Protein AF-A0A949IHH6-F1 (afdb_monomer_lite)

Sequence (136 aa):
MTDLPARRRLVAASAYKDLFGDLRNRPEPEPKPTVMDGKTLAELLVKNFGKLDLNGDGVSLREIRRAETMPFNFSAEEQLMLKVLERYFETICNLVDDEPGPDTVISHMDVQVLAQFLEHSSLTIEQLQEWRRMAG

pLDDT: mean 74.39, std 17.69, range [42.69, 93.06]

Radius of gyration: 22.65 Å; chains: 1; bounding box: 36×84×39 Å

Structure (mmCIF, N/CA/C/O backbone):
data_AF-A0A949IHH6-F1
#
_entry.id   AF-A0A949IHH6-F1
#
loop_
_atom_site.group_PDB
_atom_site.id
_atom_site.type_symbol
_atom_site.label_atom_id
_atom_site.label_alt_id
_atom_site.label_comp_id
_atom_site.label_asym_id
_atom_site.label_entity_id
_atom_site.label_seq_id
_atom_site.pdbx_PDB_ins_code
_atom_site.Cartn_x
_atom_site.Cartn_y
_atom_site.Cartn_z
_atom_site.occupancy
_atom_site.B_iso_or_equiv
_atom_site.auth_seq_id
_atom_site.auth_comp_id
_atom_site.auth_asym_id
_atom_site.auth_atom_id
_atom_site.pdbx_PDB_model_num
ATOM 1 N N . MET A 1 1 ? 9.850 68.712 14.795 1.00 48.38 1 MET A N 1
ATOM 2 C CA . MET A 1 1 ? 10.860 67.883 15.482 1.00 48.38 1 MET A CA 1
ATOM 3 C C . MET A 1 1 ? 10.233 67.346 16.751 1.00 48.38 1 MET A C 1
ATOM 5 O O . MET A 1 1 ? 10.142 68.072 17.728 1.00 48.38 1 MET A O 1
ATOM 9 N N . THR A 1 2 ? 9.745 66.113 16.699 1.00 45.75 2 THR A N 1
ATOM 10 C CA . THR A 1 2 ? 9.313 65.342 17.868 1.00 45.75 2 THR A CA 1
ATOM 11 C C . THR A 1 2 ? 9.599 63.880 17.548 1.00 45.75 2 THR A C 1
ATOM 13 O O . THR A 1 2 ? 8.866 63.228 16.807 1.00 45.75 2 THR A O 1
ATOM 16 N N . ASP A 1 3 ? 10.748 63.427 18.043 1.00 45.72 3 ASP A N 1
ATOM 17 C CA . ASP A 1 3 ? 11.196 62.040 18.049 1.00 45.72 3 ASP A CA 1
ATOM 18 C C . ASP A 1 3 ? 10.194 61.167 18.809 1.00 45.72 3 ASP A C 1
ATOM 20 O O . ASP A 1 3 ? 9.886 61.415 19.977 1.00 45.72 3 ASP A O 1
ATOM 24 N N . LEU A 1 4 ? 9.694 60.124 18.148 1.00 53.50 4 LEU A N 1
ATOM 25 C CA . LEU A 1 4 ? 8.959 59.045 18.800 1.00 53.50 4 LEU A CA 1
ATOM 26 C C . LEU A 1 4 ? 9.955 57.938 19.190 1.00 53.50 4 LEU A C 1
ATOM 28 O O . LEU A 1 4 ? 10.695 57.453 18.332 1.00 53.50 4 LEU A O 1
ATOM 32 N N . PRO A 1 5 ? 9.983 57.505 20.463 1.00 46.97 5 PRO A N 1
ATOM 33 C CA . PRO A 1 5 ? 11.030 56.634 20.980 1.00 46.97 5 PRO A CA 1
ATOM 34 C C . PRO A 1 5 ? 10.954 55.215 20.400 1.00 46.97 5 PRO A C 1
ATOM 36 O O . PRO A 1 5 ? 9.912 54.553 20.417 1.00 46.97 5 PRO A O 1
ATOM 39 N N . ALA A 1 6 ? 12.114 54.726 19.960 1.00 52.88 6 ALA A N 1
ATOM 40 C CA . ALA A 1 6 ? 12.390 53.439 19.317 1.00 52.88 6 ALA A CA 1
ATOM 41 C C . ALA A 1 6 ? 12.174 52.184 20.202 1.00 52.88 6 ALA A C 1
ATOM 43 O O . ALA A 1 6 ? 12.896 51.198 20.080 1.00 52.88 6 ALA A O 1
ATOM 44 N N . ARG A 1 7 ? 11.181 52.178 21.101 1.00 50.81 7 ARG A N 1
ATOM 45 C CA . ARG A 1 7 ? 10.919 51.068 22.042 1.00 50.81 7 ARG A CA 1
ATOM 46 C C . ARG A 1 7 ? 9.686 50.215 21.738 1.00 50.81 7 ARG A C 1
ATOM 48 O O . ARG A 1 7 ? 9.407 49.284 22.482 1.00 50.81 7 ARG A O 1
ATOM 55 N N . ARG A 1 8 ? 8.970 50.460 20.634 1.00 48.09 8 ARG A N 1
ATOM 56 C CA . ARG A 1 8 ? 7.795 49.647 20.241 1.00 48.09 8 ARG A CA 1
ATOM 57 C C . ARG A 1 8 ? 8.022 48.642 19.107 1.00 48.09 8 ARG A C 1
ATOM 59 O O . ARG A 1 8 ? 7.108 47.891 18.794 1.00 48.09 8 ARG A O 1
ATOM 66 N N . ARG A 1 9 ? 9.223 48.560 18.521 1.00 46.44 9 ARG A N 1
ATOM 67 C CA . ARG A 1 9 ? 9.520 47.600 17.434 1.00 46.44 9 ARG A CA 1
ATOM 68 C C . ARG A 1 9 ? 10.211 46.303 17.867 1.00 46.44 9 ARG A C 1
ATOM 70 O O . ARG A 1 9 ? 10.326 45.401 17.050 1.00 46.44 9 ARG A O 1
ATOM 77 N N . LEU A 1 10 ? 10.615 46.167 19.131 1.00 46.56 10 LEU A N 1
ATOM 78 C CA . LEU A 1 10 ? 11.354 44.984 19.602 1.00 46.56 10 LEU A CA 1
ATOM 79 C C . LEU A 1 10 ? 10.504 43.922 20.317 1.00 46.56 10 LEU A C 1
ATOM 81 O O . LEU A 1 10 ? 11.008 42.839 20.583 1.00 46.56 10 LEU A O 1
ATOM 85 N N . VAL A 1 11 ? 9.218 44.174 20.583 1.00 45.12 11 VAL A N 1
ATOM 86 C CA . VAL A 1 11 ? 8.373 43.204 21.315 1.00 45.12 11 VAL A CA 1
ATOM 87 C C . VAL A 1 11 ? 7.651 42.230 20.372 1.00 45.12 11 VAL A C 1
ATOM 89 O O . VAL A 1 11 ? 7.405 41.086 20.737 1.00 45.12 11 VAL A O 1
ATOM 92 N N . ALA A 1 12 ? 7.386 42.621 19.120 1.00 45.59 12 ALA A N 1
ATOM 93 C CA . ALA A 1 12 ? 6.699 41.753 18.156 1.00 45.59 12 ALA A CA 1
ATOM 94 C C . ALA A 1 12 ? 7.610 40.680 17.524 1.00 45.59 12 ALA A C 1
ATOM 96 O O . ALA A 1 12 ? 7.127 39.621 17.132 1.00 45.59 12 ALA A O 1
ATOM 97 N N . ALA A 1 13 ? 8.924 40.920 17.448 1.00 46.12 13 ALA A N 1
ATOM 98 C CA . ALA A 1 13 ? 9.871 39.969 16.858 1.00 46.12 13 ALA A CA 1
ATOM 99 C C . ALA A 1 13 ? 10.275 38.835 17.821 1.00 46.12 13 ALA A C 1
ATOM 101 O O . ALA A 1 13 ? 10.633 37.751 17.369 1.00 46.12 13 ALA A O 1
ATOM 102 N N . SER A 1 14 ? 10.188 39.061 19.139 1.00 48.50 14 SER A N 1
ATOM 103 C CA . SER A 1 14 ? 10.481 38.035 20.152 1.00 48.50 14 SER A CA 1
ATOM 104 C C . SER A 1 14 ? 9.333 37.035 20.294 1.00 48.50 14 SER A C 1
ATOM 106 O O . SER A 1 14 ? 9.573 35.837 20.360 1.00 48.50 14 SER A O 1
ATOM 108 N N . ALA A 1 15 ? 8.081 37.505 20.242 1.00 49.75 15 ALA A N 1
ATOM 109 C CA . ALA A 1 15 ? 6.910 36.639 20.398 1.00 49.75 15 ALA A CA 1
ATOM 110 C C . ALA A 1 15 ? 6.727 35.644 19.235 1.00 49.75 15 ALA A C 1
ATOM 112 O O . ALA A 1 15 ? 6.258 34.533 19.453 1.00 49.75 15 ALA A O 1
ATOM 113 N N . TYR A 1 16 ? 7.135 36.000 18.010 1.00 43.72 16 TYR A N 1
ATOM 114 C CA . TYR A 1 16 ? 7.113 35.064 16.876 1.00 43.72 16 TYR A CA 1
ATOM 115 C C . TYR A 1 16 ? 8.258 34.044 16.920 1.00 43.72 16 TYR A C 1
ATOM 117 O O . TYR A 1 16 ? 8.116 32.943 16.395 1.00 43.72 16 TYR A O 1
ATOM 125 N N . LYS A 1 17 ? 9.386 34.372 17.559 1.00 46.34 17 LYS A N 1
ATOM 126 C CA . LYS A 1 17 ? 10.503 33.432 17.687 1.00 46.34 17 LYS A CA 1
ATOM 127 C C . LYS A 1 17 ? 10.214 32.355 18.736 1.00 46.34 17 LYS A C 1
ATOM 129 O O . LYS A 1 17 ? 10.587 31.212 18.511 1.00 46.34 17 LYS A O 1
ATOM 134 N N . ASP A 1 18 ? 9.464 32.688 19.785 1.00 50.59 18 ASP A N 1
ATOM 135 C CA . ASP A 1 18 ? 9.039 31.719 20.805 1.00 50.59 18 ASP A CA 1
ATOM 136 C C . ASP A 1 18 ? 7.817 30.885 20.372 1.00 50.59 18 ASP A C 1
ATOM 138 O O . ASP A 1 18 ? 7.653 29.760 20.833 1.00 50.59 18 ASP A O 1
ATOM 142 N N . LEU A 1 19 ? 6.983 31.378 19.441 1.00 49.06 19 LEU A N 1
ATOM 143 C CA . LEU A 1 19 ? 5.855 30.597 18.904 1.00 49.06 1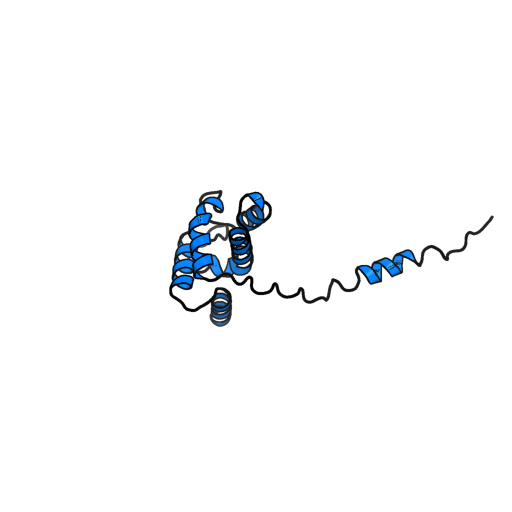9 LEU A CA 1
ATOM 144 C C . LEU A 1 19 ? 6.267 29.584 17.818 1.00 49.06 19 LEU A C 1
ATOM 146 O O . LEU A 1 19 ? 5.613 28.556 17.664 1.00 49.06 19 LEU A O 1
ATOM 150 N N . PHE A 1 20 ? 7.326 29.876 17.052 1.00 51.78 20 PHE A N 1
ATOM 151 C CA . PHE A 1 20 ? 7.752 29.071 15.894 1.00 51.78 20 PHE A CA 1
ATOM 152 C C . PHE A 1 20 ? 9.169 28.478 16.028 1.00 51.78 20 PHE A C 1
ATOM 154 O O . PHE A 1 20 ? 9.621 27.759 15.136 1.00 51.78 20 PHE A O 1
ATOM 161 N N . GLY A 1 21 ? 9.880 28.768 17.123 1.00 43.69 21 GLY A N 1
ATOM 162 C CA . GLY A 1 21 ? 11.289 28.410 17.330 1.00 43.69 21 GLY A CA 1
ATOM 163 C C . GLY A 1 21 ? 11.569 26.952 17.687 1.00 43.69 21 GLY A C 1
ATOM 164 O O . GLY A 1 21 ? 12.706 26.525 17.524 1.00 43.69 21 GLY A O 1
ATOM 165 N N . ASP A 1 22 ? 10.554 26.179 18.082 1.00 43.69 22 ASP A N 1
ATOM 166 C CA . ASP A 1 22 ? 10.722 24.793 18.558 1.00 43.69 22 ASP A CA 1
ATOM 167 C C . ASP A 1 22 ? 10.013 23.732 17.698 1.00 43.69 22 ASP A C 1
ATOM 169 O O . ASP A 1 22 ? 9.964 22.554 18.049 1.00 43.69 22 ASP A O 1
ATOM 173 N N . LEU A 1 23 ? 9.490 24.105 16.524 1.00 45.84 23 LEU A N 1
ATOM 174 C CA . LEU A 1 23 ? 8.845 23.145 15.614 1.00 45.84 23 LEU A CA 1
ATOM 175 C C . LEU A 1 23 ? 9.815 22.445 14.653 1.00 45.84 23 LEU A C 1
ATOM 177 O O . LEU A 1 23 ? 9.408 21.522 13.960 1.00 45.84 23 LEU A O 1
ATOM 181 N N . ARG A 1 24 ? 11.091 22.849 14.605 1.00 48.25 24 ARG A N 1
ATOM 182 C CA . ARG A 1 24 ? 12.091 22.223 13.716 1.00 48.25 24 ARG A CA 1
ATOM 183 C C . ARG A 1 24 ? 12.863 21.061 14.347 1.00 48.25 24 ARG A C 1
ATOM 185 O O . ARG A 1 24 ? 13.581 20.386 13.626 1.00 48.25 24 ARG A O 1
ATOM 192 N N . ASN A 1 25 ? 12.712 20.834 15.654 1.00 45.44 25 ASN A N 1
ATOM 193 C CA . ASN A 1 25 ? 13.387 19.761 16.399 1.00 45.44 25 ASN A CA 1
ATOM 194 C C . ASN A 1 25 ? 12.446 18.994 17.338 1.00 45.44 25 ASN A C 1
ATOM 196 O O . ASN A 1 25 ? 12.903 18.299 18.245 1.00 45.44 25 ASN A O 1
ATOM 200 N N . ARG A 1 26 ? 11.128 19.067 17.119 1.00 42.69 26 ARG A N 1
ATOM 201 C CA . ARG A 1 26 ? 10.297 17.962 17.588 1.00 42.69 26 ARG A CA 1
ATOM 202 C C . ARG A 1 26 ? 10.634 16.780 16.684 1.00 42.69 26 ARG A C 1
ATOM 204 O O . ARG A 1 26 ? 10.432 16.927 15.480 1.00 42.69 26 ARG A O 1
ATOM 211 N N . PRO A 1 27 ? 11.111 15.630 17.201 1.00 44.62 27 PRO A N 1
ATOM 212 C CA . PRO A 1 27 ? 10.802 14.398 16.501 1.00 44.62 27 PRO A CA 1
ATOM 213 C C . PRO A 1 27 ? 9.287 14.450 16.323 1.00 44.62 27 PRO A C 1
ATOM 215 O O . PRO A 1 27 ? 8.557 14.569 17.316 1.00 44.62 27 PRO A O 1
ATOM 218 N N . GLU A 1 28 ? 8.813 14.522 15.076 1.00 52.66 28 GLU A N 1
ATOM 219 C CA . GLU A 1 28 ? 7.405 14.246 14.826 1.00 52.66 28 GLU A CA 1
ATOM 220 C C . GLU A 1 28 ? 7.115 12.971 15.613 1.00 52.66 28 GLU A C 1
ATOM 222 O O . GLU A 1 28 ? 7.938 12.050 15.545 1.00 52.66 28 GLU A O 1
ATOM 227 N N . PRO A 1 29 ? 6.076 12.936 16.470 1.00 43.62 29 PRO A N 1
ATOM 228 C CA . PRO A 1 29 ? 5.730 11.688 17.119 1.00 43.62 29 PRO A CA 1
ATOM 229 C C . PRO A 1 29 ? 5.579 10.702 15.975 1.00 43.62 29 PRO A C 1
ATOM 231 O O . PRO A 1 29 ? 4.675 10.899 15.159 1.00 43.62 29 PRO A O 1
ATOM 234 N N . GLU A 1 30 ? 6.521 9.750 15.869 1.00 48.53 30 GLU A N 1
ATOM 235 C CA . GLU A 1 30 ? 6.514 8.776 14.789 1.00 48.53 30 GLU A CA 1
ATOM 236 C C . GLU A 1 30 ? 5.079 8.289 14.723 1.00 48.53 30 GLU A C 1
ATOM 238 O O . GLU A 1 30 ? 4.555 7.901 15.781 1.00 48.53 30 GLU A O 1
ATOM 243 N N . PRO A 1 31 ? 4.393 8.467 13.578 1.00 46.91 31 PRO A N 1
ATOM 244 C CA . PRO A 1 31 ? 2.971 8.216 13.508 1.00 46.91 31 PRO A CA 1
ATOM 245 C C . PRO A 1 31 ? 2.769 6.825 14.080 1.00 46.91 31 PRO A C 1
ATOM 247 O O . PRO A 1 31 ? 3.316 5.855 13.540 1.00 46.91 31 PRO A O 1
ATOM 250 N N . LYS A 1 32 ? 2.098 6.778 15.249 1.00 45.38 32 LYS A N 1
ATOM 251 C CA . LYS A 1 32 ? 1.848 5.536 15.985 1.00 45.38 32 LYS A CA 1
ATOM 252 C C . LYS A 1 32 ? 1.404 4.526 14.941 1.00 45.38 32 LYS A C 1
ATOM 254 O O . LYS A 1 32 ? 0.568 4.930 14.125 1.00 45.38 32 LYS A O 1
ATOM 259 N N . PRO A 1 33 ? 1.962 3.300 14.937 1.00 48.31 33 PRO A N 1
ATOM 260 C CA . PRO A 1 33 ? 1.651 2.320 13.913 1.00 48.31 33 PRO A CA 1
ATOM 261 C C . PRO A 1 33 ? 0.142 2.313 13.774 1.00 48.31 33 PRO A C 1
ATOM 263 O O . PRO A 1 33 ? -0.583 2.140 14.757 1.00 48.31 33 PRO A O 1
ATOM 266 N N . THR A 1 34 ? -0.330 2.703 12.599 1.00 55.53 34 THR A N 1
ATOM 267 C CA . THR A 1 34 ? -1.743 2.680 12.291 1.00 55.53 34 THR A CA 1
ATOM 268 C C . THR A 1 34 ? -2.072 1.209 12.219 1.00 55.53 34 THR A C 1
ATOM 270 O O . THR A 1 34 ? -1.830 0.583 11.197 1.00 55.53 34 THR A O 1
ATOM 273 N N . VAL A 1 35 ? -2.459 0.658 13.377 1.00 63.00 35 VAL A N 1
ATOM 274 C CA . VAL A 1 35 ? -2.607 -0.777 13.615 1.00 63.00 35 VAL A CA 1
ATOM 275 C C . VAL A 1 35 ? -3.801 -1.252 12.798 1.00 63.00 35 VAL A C 1
ATOM 277 O O . VAL A 1 35 ? -4.925 -1.324 13.285 1.00 63.00 35 VAL A O 1
ATOM 280 N N . MET A 1 36 ? -3.555 -1.488 11.519 1.00 75.62 36 MET A N 1
ATOM 281 C CA . MET A 1 36 ? -4.421 -2.237 10.638 1.00 75.62 36 MET A CA 1
ATOM 282 C C . MET A 1 36 ? -3.861 -3.649 10.595 1.00 75.62 36 MET A C 1
ATOM 284 O O . MET A 1 36 ? -2.670 -3.848 10.363 1.00 75.62 36 MET A O 1
ATOM 288 N N . ASP A 1 37 ? -4.723 -4.619 10.859 1.00 80.56 37 ASP A N 1
ATOM 289 C CA . ASP A 1 37 ? -4.383 -6.019 10.661 1.00 80.56 37 ASP A CA 1
ATOM 290 C C . ASP A 1 37 ? -4.022 -6.278 9.188 1.00 80.56 37 ASP A C 1
ATOM 292 O O . ASP A 1 37 ? -4.626 -5.701 8.281 1.00 80.56 37 ASP A O 1
ATOM 296 N N . GLY A 1 38 ? -3.034 -7.143 8.953 1.00 80.69 38 GLY A N 1
ATOM 297 C CA . GLY A 1 38 ? -2.533 -7.434 7.611 1.00 80.69 38 GLY A CA 1
ATOM 298 C C . GLY A 1 38 ? -3.621 -7.988 6.694 1.00 80.69 38 GLY A C 1
ATOM 299 O O . GLY A 1 38 ? -3.721 -7.576 5.539 1.00 80.69 38 GLY A O 1
ATOM 300 N N . LYS A 1 39 ? -4.497 -8.851 7.219 1.00 84.44 39 LYS A N 1
ATOM 301 C CA . LYS A 1 39 ? -5.614 -9.393 6.443 1.00 84.44 39 LYS A CA 1
ATOM 302 C C . LYS A 1 39 ? -6.612 -8.297 6.066 1.00 84.44 39 LYS A C 1
ATOM 304 O O . LYS A 1 39 ? -6.995 -8.198 4.905 1.00 84.44 39 LYS A O 1
ATOM 309 N N . THR A 1 40 ? -6.971 -7.422 7.005 1.00 86.25 40 THR A N 1
ATOM 310 C CA . THR A 1 40 ? -7.824 -6.259 6.708 1.00 86.25 40 THR A CA 1
ATOM 311 C C . THR A 1 40 ? -7.196 -5.346 5.652 1.00 86.25 40 THR A C 1
ATOM 313 O O . THR A 1 40 ? -7.890 -4.880 4.749 1.00 86.25 40 THR A O 1
ATOM 316 N N . LEU A 1 41 ? -5.882 -5.108 5.727 1.00 86.25 41 LEU A N 1
ATOM 317 C CA . LEU A 1 41 ? -5.153 -4.324 4.729 1.00 86.25 41 LEU A CA 1
ATOM 318 C C . LEU A 1 41 ? -5.252 -4.958 3.338 1.00 86.25 41 LEU A C 1
ATOM 320 O O . LEU A 1 41 ? -5.581 -4.257 2.382 1.00 86.25 41 LEU A O 1
ATOM 324 N N . ALA A 1 42 ? -5.025 -6.269 3.237 1.00 87.12 42 ALA A N 1
ATOM 325 C CA . ALA A 1 42 ? -5.135 -7.026 1.994 1.00 87.12 42 ALA A CA 1
ATOM 326 C C . ALA A 1 42 ? -6.550 -6.958 1.394 1.00 87.12 42 ALA A C 1
ATOM 328 O O . ALA A 1 42 ? -6.713 -6.625 0.218 1.00 87.12 42 ALA A O 1
ATOM 329 N N . GLU A 1 43 ? -7.582 -7.194 2.207 1.00 90.00 43 GLU A N 1
ATOM 330 C CA . GLU A 1 43 ? -8.981 -7.139 1.771 1.00 90.00 43 GLU A CA 1
ATOM 331 C C . GLU A 1 43 ? -9.368 -5.741 1.259 1.00 90.00 43 GLU A C 1
ATOM 333 O O . GLU A 1 43 ? -10.003 -5.608 0.205 1.00 90.00 43 GLU A O 1
ATOM 338 N N . LEU A 1 44 ? -8.962 -4.681 1.969 1.00 91.44 44 LEU A N 1
ATOM 339 C CA . LEU A 1 44 ? -9.230 -3.298 1.566 1.00 91.44 44 LEU A CA 1
ATOM 340 C C . LEU A 1 44 ? -8.508 -2.925 0.271 1.00 91.44 44 LEU A C 1
ATOM 342 O O . LEU A 1 44 ? -9.109 -2.253 -0.573 1.00 91.44 44 LEU A O 1
ATOM 346 N N . LEU A 1 45 ? -7.267 -3.383 0.105 1.00 89.00 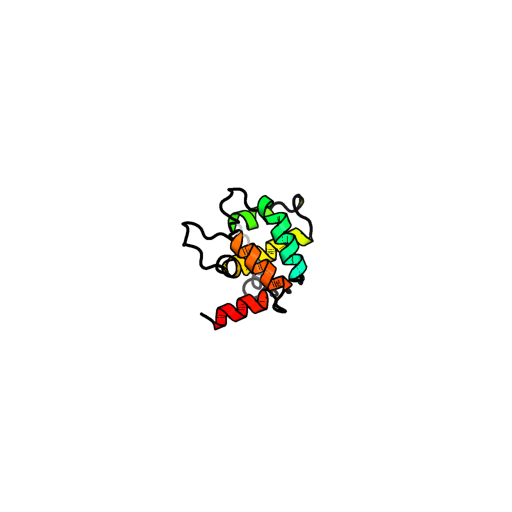45 LEU A N 1
ATOM 347 C CA . LEU A 1 45 ? -6.462 -3.184 -1.097 1.00 89.00 45 LEU A CA 1
ATOM 348 C C . LEU A 1 45 ? -7.123 -3.815 -2.318 1.00 89.00 45 LEU A C 1
ATOM 350 O O . LEU A 1 45 ? -7.392 -3.117 -3.293 1.00 89.00 45 LEU A O 1
ATOM 354 N N . VAL A 1 46 ? -7.453 -5.107 -2.246 1.00 90.50 46 VAL A N 1
ATOM 355 C CA . VAL A 1 46 ? -8.099 -5.836 -3.349 1.00 90.50 46 VAL A CA 1
ATOM 356 C C . VAL A 1 46 ? -9.435 -5.187 -3.715 1.00 90.50 46 VAL A C 1
ATOM 358 O O . VAL A 1 46 ? -9.737 -4.990 -4.891 1.00 90.50 46 VAL A O 1
ATOM 361 N N . LYS A 1 47 ? -10.224 -4.787 -2.712 1.00 92.38 47 LYS A N 1
ATOM 362 C CA . LYS A 1 47 ? -11.526 -4.140 -2.915 1.00 92.38 47 LYS A CA 1
ATOM 363 C C . LYS A 1 47 ? -11.420 -2.756 -3.561 1.00 92.38 47 LYS A C 1
ATOM 365 O O . LYS A 1 47 ? -12.313 -2.376 -4.321 1.00 92.38 47 LYS A O 1
ATOM 370 N N . ASN A 1 48 ? -10.398 -1.972 -3.219 1.00 91.69 48 ASN A N 1
ATOM 371 C CA . ASN A 1 48 ? -10.299 -0.571 -3.629 1.00 91.69 48 ASN A CA 1
ATOM 372 C C . ASN A 1 48 ? -9.299 -0.315 -4.756 1.00 91.69 48 ASN A C 1
ATOM 374 O O . ASN A 1 48 ? -9.301 0.796 -5.276 1.00 91.69 48 ASN A O 1
ATOM 378 N N . PHE A 1 49 ? -8.516 -1.306 -5.191 1.00 90.75 49 PHE A N 1
ATOM 379 C CA . PHE A 1 49 ? -7.502 -1.119 -6.230 1.00 90.75 49 PHE A CA 1
ATOM 380 C C . PHE A 1 49 ? -8.060 -0.446 -7.486 1.00 90.75 49 PHE A C 1
ATOM 382 O O . PHE A 1 49 ? -7.569 0.600 -7.887 1.00 90.75 49 PHE A O 1
ATOM 389 N N . GLY A 1 50 ? -9.161 -0.963 -8.040 1.00 89.62 50 GLY A N 1
ATOM 390 C CA . GLY A 1 50 ? -9.785 -0.382 -9.236 1.00 89.62 50 GLY A CA 1
ATOM 391 C C . GLY A 1 50 ? -10.406 1.007 -9.031 1.00 89.62 50 GLY A C 1
ATOM 392 O O . GLY A 1 50 ? -10.762 1.662 -10.000 1.00 89.62 50 GLY A O 1
ATOM 393 N N . LYS A 1 51 ? -10.566 1.473 -7.784 1.00 90.12 51 LYS A N 1
ATOM 394 C CA . LYS A 1 51 ? -10.945 2.868 -7.498 1.00 90.12 51 LYS A CA 1
ATOM 395 C C . LYS A 1 51 ? -9.732 3.798 -7.424 1.00 90.12 51 LYS A C 1
ATOM 397 O O . LYS A 1 51 ? -9.906 5.007 -7.551 1.00 90.12 51 LYS A O 1
ATOM 402 N N . LEU A 1 52 ? -8.555 3.250 -7.125 1.00 90.81 52 LEU A N 1
ATOM 403 C CA . LEU A 1 52 ? -7.300 3.989 -6.991 1.00 90.81 52 LEU A CA 1
ATOM 404 C C . LEU A 1 52 ? -6.559 4.091 -8.322 1.00 90.81 52 LEU A C 1
ATOM 406 O O . LEU A 1 52 ? -5.995 5.141 -8.602 1.00 90.81 52 LEU A O 1
ATOM 410 N N . ASP A 1 53 ? -6.598 3.027 -9.119 1.00 91.44 53 ASP A N 1
ATOM 411 C CA . ASP A 1 53 ? -6.031 2.952 -10.462 1.00 91.44 53 ASP A CA 1
ATOM 412 C C . ASP A 1 53 ? -6.947 3.688 -11.451 1.00 91.44 53 ASP A C 1
ATOM 414 O O . ASP A 1 53 ? -7.908 3.128 -11.985 1.00 91.44 53 ASP A O 1
ATOM 418 N N . LEU A 1 54 ? -6.713 4.991 -11.625 1.00 87.50 54 LEU A N 1
ATOM 419 C CA . LEU A 1 54 ? -7.558 5.839 -12.466 1.00 87.50 54 LEU A CA 1
ATOM 420 C C . LEU A 1 54 ? -7.194 5.721 -13.947 1.00 87.50 54 LEU A C 1
ATOM 422 O O . LEU A 1 54 ? -8.037 6.018 -14.799 1.00 87.50 54 LEU A O 1
ATOM 426 N N . ASN A 1 55 ? -5.954 5.331 -14.249 1.00 86.31 55 ASN A N 1
ATOM 427 C CA . ASN A 1 55 ? -5.427 5.284 -15.612 1.00 86.31 55 ASN A CA 1
ATOM 428 C C . ASN A 1 55 ? -5.378 3.860 -16.192 1.00 86.31 55 ASN A C 1
ATOM 430 O O . ASN A 1 55 ? -5.239 3.714 -17.407 1.00 86.31 55 ASN A O 1
ATOM 434 N N . GLY A 1 56 ? -5.559 2.826 -15.367 1.00 86.12 56 GLY A N 1
ATOM 435 C CA . GLY A 1 56 ? -5.500 1.420 -15.765 1.00 86.12 56 GLY A CA 1
ATOM 436 C C . GLY A 1 56 ? -4.074 0.889 -15.933 1.00 86.12 56 GLY A C 1
ATOM 437 O O . GLY A 1 56 ? -3.888 -0.119 -16.616 1.00 86.12 56 GLY A O 1
ATOM 438 N N . ASP A 1 57 ? -3.077 1.584 -15.384 1.00 87.94 57 ASP A N 1
ATOM 439 C CA . ASP A 1 57 ? -1.652 1.246 -15.456 1.00 87.94 57 ASP A CA 1
ATOM 440 C C . ASP A 1 57 ? -1.057 0.856 -14.093 1.00 87.94 57 ASP A C 1
ATOM 442 O O . ASP A 1 57 ? 0.132 0.554 -13.999 1.00 87.94 57 ASP A O 1
ATOM 446 N N . GLY A 1 58 ? -1.891 0.782 -13.055 1.00 89.69 58 GLY A N 1
ATOM 447 C CA . GLY A 1 58 ? -1.485 0.517 -11.682 1.00 89.69 58 GLY A CA 1
ATOM 448 C C . GLY A 1 58 ? -1.679 1.739 -10.794 1.00 89.69 58 GLY A C 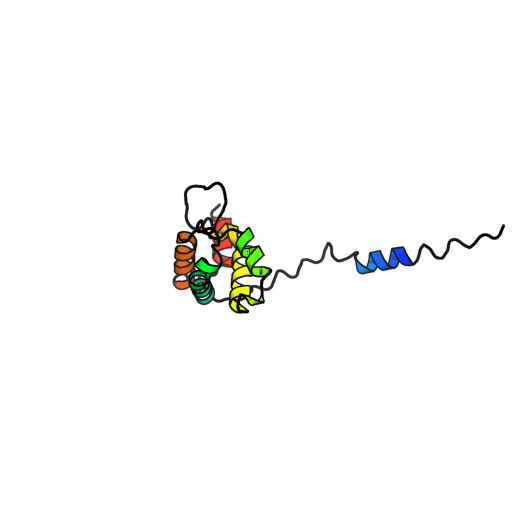1
ATOM 449 O O . GLY A 1 58 ? -2.100 2.804 -11.227 1.00 89.69 58 GLY A O 1
ATOM 450 N N . VAL A 1 59 ? -1.400 1.587 -9.501 1.00 92.31 59 VAL A N 1
ATOM 451 C CA . VAL A 1 59 ? -1.624 2.676 -8.543 1.00 92.31 59 VAL A CA 1
ATOM 452 C C . VAL A 1 59 ? -0.331 3.445 -8.324 1.00 92.31 59 VAL A C 1
ATOM 454 O O . VAL A 1 59 ? 0.613 2.944 -7.711 1.00 92.31 59 VAL A O 1
ATOM 457 N N . SER A 1 60 ? -0.295 4.692 -8.779 1.00 93.00 60 SER A N 1
ATOM 458 C CA . SER A 1 60 ? 0.814 5.611 -8.536 1.00 93.00 60 SER A CA 1
ATOM 459 C C . SER A 1 60 ? 0.724 6.289 -7.163 1.00 93.00 60 SER A C 1
ATOM 461 O O . SER A 1 60 ? -0.351 6.492 -6.588 1.00 93.00 60 SER A O 1
ATOM 463 N N . LEU A 1 61 ? 1.864 6.776 -6.660 1.00 92.25 61 LEU A N 1
ATOM 464 C CA . LEU A 1 61 ? 1.905 7.584 -5.433 1.00 92.25 61 LEU A CA 1
ATOM 465 C C . LEU A 1 61 ? 1.038 8.854 -5.536 1.00 92.25 61 LEU A C 1
ATOM 467 O O . LEU A 1 61 ? 0.490 9.340 -4.545 1.00 92.25 61 LEU A O 1
ATOM 471 N N . ARG A 1 62 ? 0.894 9.408 -6.748 1.00 91.88 62 ARG A N 1
ATOM 472 C CA . ARG A 1 62 ? 0.057 10.590 -6.997 1.00 91.88 62 ARG A CA 1
ATOM 473 C C . ARG A 1 62 ? -1.424 10.277 -6.823 1.00 91.88 62 ARG A C 1
ATOM 475 O O . ARG A 1 62 ? -2.146 11.108 -6.274 1.00 91.88 62 ARG A O 1
ATOM 482 N N . GLU A 1 63 ? -1.873 9.110 -7.270 1.00 93.06 63 GLU A N 1
ATOM 483 C CA . GLU A 1 63 ? -3.261 8.673 -7.108 1.00 93.06 63 GLU A CA 1
ATOM 484 C C . GLU A 1 63 ? -3.603 8.402 -5.648 1.00 93.06 63 GLU A C 1
ATOM 486 O O . GLU A 1 63 ? -4.655 8.848 -5.193 1.00 93.06 63 GLU A O 1
ATOM 491 N N . ILE A 1 64 ? -2.684 7.796 -4.889 1.00 93.06 64 ILE A N 1
ATOM 492 C CA . ILE A 1 64 ? -2.846 7.599 -3.440 1.00 93.06 64 ILE A CA 1
ATOM 493 C C . ILE A 1 64 ? -3.029 8.950 -2.742 1.00 93.06 64 ILE A C 1
ATOM 495 O O . ILE A 1 64 ? -4.037 9.174 -2.075 1.00 93.06 64 ILE A O 1
ATOM 499 N N . ARG A 1 65 ? -2.120 9.905 -2.975 1.00 92.56 65 ARG A N 1
ATOM 500 C CA . ARG A 1 65 ? -2.225 11.256 -2.394 1.00 92.56 65 ARG A CA 1
ATOM 501 C C . ARG A 1 65 ? -3.504 11.968 -2.804 1.00 92.56 65 ARG A C 1
ATOM 503 O O . ARG A 1 65 ? -4.134 12.647 -1.999 1.00 92.56 65 ARG A O 1
ATOM 510 N N . ARG A 1 66 ? -3.917 11.820 -4.063 1.00 91.94 66 ARG A N 1
ATOM 511 C CA . ARG A 1 66 ? -5.181 12.385 -4.540 1.00 91.94 66 ARG A CA 1
ATOM 512 C C . ARG A 1 66 ? -6.368 11.770 -3.796 1.00 91.94 66 ARG A C 1
ATOM 514 O O . ARG A 1 66 ? -7.255 12.518 -3.389 1.00 91.94 66 ARG A O 1
ATOM 521 N N . ALA A 1 67 ? -6.378 10.457 -3.589 1.00 91.25 67 ALA A N 1
ATOM 522 C CA . ALA A 1 67 ? -7.421 9.760 -2.847 1.00 91.25 67 ALA A CA 1
ATOM 523 C C . ALA A 1 67 ? -7.512 10.241 -1.386 1.00 91.25 67 ALA A C 1
ATOM 525 O O . ALA A 1 67 ? -8.614 10.467 -0.882 1.00 91.25 67 ALA A O 1
ATOM 526 N N . GLU A 1 68 ? -6.378 10.515 -0.736 1.00 89.31 68 GLU A N 1
ATOM 527 C CA . GLU A 1 68 ? -6.347 11.084 0.621 1.00 89.31 68 GLU A CA 1
ATOM 528 C C . GLU A 1 68 ? -6.968 12.487 0.705 1.00 89.31 68 GLU A C 1
ATOM 530 O O . GLU A 1 68 ? -7.629 12.821 1.689 1.00 89.31 68 GLU A O 1
ATOM 535 N N . THR A 1 69 ? -6.838 13.308 -0.346 1.00 88.50 69 THR A N 1
ATOM 536 C CA . THR A 1 69 ? -7.501 14.628 -0.397 1.00 88.50 69 THR A CA 1
ATOM 537 C C . THR A 1 69 ? -9.021 14.554 -0.584 1.00 88.50 69 THR A C 1
ATOM 539 O O . THR A 1 69 ? -9.701 15.577 -0.487 1.00 88.50 69 THR A O 1
ATOM 542 N N . MET A 1 70 ? -9.574 13.360 -0.828 1.00 88.31 70 MET A N 1
ATOM 543 C CA . MET A 1 70 ? -11.005 13.118 -1.038 1.00 88.31 70 MET A CA 1
ATOM 544 C C . MET A 1 70 ? -11.595 12.232 0.074 1.00 88.31 70 MET A C 1
ATOM 546 O O . MET A 1 70 ? -12.108 11.147 -0.208 1.00 88.31 70 MET A O 1
ATOM 550 N N . PRO A 1 71 ? -11.591 12.681 1.346 1.00 81.25 71 PRO A N 1
ATOM 551 C CA . PRO A 1 71 ? -11.965 11.849 2.490 1.00 81.25 71 PRO A CA 1
ATOM 552 C C . PRO A 1 71 ? -13.404 11.330 2.451 1.00 81.25 71 PRO A C 1
ATOM 554 O O . PRO A 1 71 ? -13.693 10.293 3.029 1.00 81.25 71 PRO A O 1
ATOM 557 N N . PHE A 1 72 ? -14.305 12.006 1.738 1.00 86.88 72 PHE A N 1
ATOM 558 C CA . PHE A 1 72 ? -15.705 11.595 1.614 1.00 86.88 72 PHE A CA 1
ATOM 559 C C . PHE A 1 72 ? -15.916 10.372 0.708 1.00 86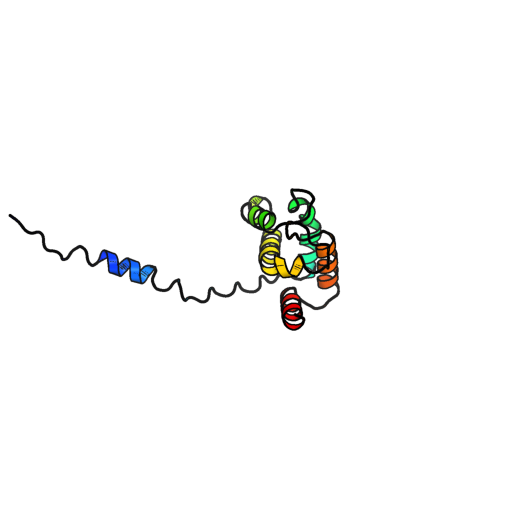.88 72 PHE A C 1
ATOM 561 O O . PHE A 1 72 ? -16.981 9.762 0.760 1.00 86.88 72 PHE A O 1
ATOM 568 N N . ASN A 1 73 ? -14.920 10.008 -0.106 1.00 87.94 73 ASN A N 1
ATOM 569 C CA . ASN A 1 73 ? -15.005 8.873 -1.030 1.00 87.94 73 ASN A CA 1
ATOM 570 C C . ASN A 1 73 ? -14.557 7.547 -0.400 1.00 87.94 73 ASN A C 1
ATOM 572 O O . ASN A 1 73 ? -14.708 6.499 -1.028 1.00 87.94 73 ASN A O 1
ATOM 576 N N . PHE A 1 74 ? -14.012 7.593 0.817 1.00 90.06 74 PHE A N 1
ATOM 577 C CA . PHE A 1 74 ? -13.386 6.455 1.478 1.00 90.06 74 PHE A CA 1
ATOM 578 C C . PHE A 1 74 ? -13.838 6.366 2.936 1.00 90.06 74 PHE A C 1
ATOM 580 O O . PHE A 1 74 ? -14.012 7.376 3.617 1.00 90.06 74 PHE A O 1
ATOM 587 N N . SER A 1 75 ? -14.014 5.147 3.435 1.00 90.62 75 SER A N 1
ATOM 588 C CA . SER A 1 75 ? -14.258 4.905 4.857 1.00 90.62 75 SER A CA 1
ATOM 589 C C . SER A 1 75 ? -13.034 5.276 5.711 1.00 90.62 75 SER A C 1
ATOM 591 O O . SER A 1 75 ? -11.929 5.461 5.203 1.00 90.62 75 SER A O 1
ATOM 593 N N . ALA A 1 76 ? -13.201 5.344 7.035 1.00 87.81 76 ALA A N 1
ATOM 594 C CA . ALA A 1 76 ? -12.079 5.576 7.950 1.00 87.81 76 ALA A CA 1
ATOM 595 C C . ALA A 1 76 ? -10.986 4.493 7.837 1.00 87.81 76 ALA A C 1
ATOM 597 O O . ALA A 1 76 ? -9.802 4.798 7.960 1.00 87.81 76 ALA A O 1
ATOM 598 N N . GLU A 1 77 ? -11.378 3.246 7.572 1.00 87.38 77 GLU A N 1
ATOM 599 C CA . GLU A 1 77 ? -10.451 2.133 7.346 1.00 87.38 77 GLU A CA 1
ATOM 600 C C . GLU A 1 77 ? -9.767 2.249 5.982 1.00 87.38 77 GLU A C 1
ATOM 602 O O . GLU A 1 77 ? -8.565 2.055 5.876 1.00 87.38 77 GLU A O 1
ATOM 607 N N . GLU A 1 78 ? -10.491 2.649 4.937 1.00 90.75 78 GLU A N 1
ATOM 608 C CA . GLU A 1 78 ? -9.906 2.880 3.612 1.00 90.75 78 GLU A CA 1
ATOM 609 C C . GLU A 1 78 ? -8.916 4.057 3.642 1.00 90.75 78 GLU A C 1
ATOM 611 O O . GLU A 1 78 ? -7.842 3.978 3.059 1.00 90.75 78 GLU A O 1
ATOM 616 N N . GLN A 1 79 ? -9.208 5.111 4.405 1.00 89.12 79 GLN A N 1
ATOM 617 C CA . GLN A 1 79 ? -8.268 6.206 4.669 1.00 89.12 79 GLN A CA 1
ATOM 618 C C . GLN A 1 79 ? -7.020 5.739 5.425 1.00 89.12 79 GLN A C 1
ATOM 620 O O . GLN A 1 79 ? -5.919 6.234 5.194 1.00 89.12 79 GLN A O 1
ATOM 625 N N . LEU A 1 80 ? -7.177 4.776 6.331 1.00 88.88 80 LEU A N 1
ATOM 626 C CA . LEU A 1 80 ? -6.057 4.169 7.033 1.00 88.88 80 LEU A CA 1
ATOM 627 C C . LEU A 1 80 ? -5.181 3.346 6.082 1.00 88.88 80 LEU A C 1
ATOM 629 O O . LEU A 1 80 ? -3.960 3.468 6.121 1.00 88.88 80 LEU A O 1
ATOM 633 N N . MET A 1 81 ? -5.809 2.567 5.198 1.00 91.06 81 MET A N 1
ATOM 634 C CA . MET A 1 81 ? -5.137 1.827 4.131 1.00 91.06 81 MET A CA 1
ATOM 635 C C . MET A 1 81 ? -4.345 2.780 3.228 1.00 91.06 81 MET A C 1
ATOM 637 O O . MET A 1 81 ? -3.180 2.507 2.968 1.00 91.06 81 MET A O 1
ATOM 641 N N . LEU A 1 82 ? -4.918 3.913 2.801 1.00 91.69 82 LEU A N 1
ATOM 642 C CA . LEU A 1 82 ? -4.216 4.898 1.962 1.00 91.69 82 LEU A CA 1
ATOM 643 C C . LEU A 1 82 ? -2.914 5.396 2.602 1.00 91.69 82 LEU A C 1
ATOM 645 O O . LEU A 1 82 ? -1.878 5.392 1.942 1.00 91.69 82 LEU A O 1
ATOM 649 N N . LYS A 1 83 ? -2.937 5.699 3.904 1.00 90.25 83 LYS A N 1
ATOM 650 C CA . LYS A 1 83 ? -1.736 6.117 4.645 1.00 90.25 83 LYS A CA 1
ATOM 651 C C . LYS A 1 83 ? -0.674 5.027 4.714 1.00 90.25 83 LYS A C 1
ATOM 653 O O . LYS A 1 83 ? 0.521 5.315 4.663 1.00 90.25 83 LYS A O 1
ATOM 658 N N . VAL A 1 84 ? -1.099 3.772 4.861 1.00 87.69 84 VAL A N 1
ATOM 659 C CA . VAL A 1 84 ? -0.190 2.621 4.820 1.00 87.69 84 VAL A CA 1
ATOM 660 C C . VAL A 1 84 ? 0.412 2.494 3.417 1.00 87.69 84 VAL A C 1
ATOM 662 O O . VAL A 1 84 ? 1.628 2.379 3.291 1.00 87.69 84 VAL A O 1
ATOM 665 N N . LEU A 1 85 ? -0.393 2.605 2.360 1.00 89.31 85 LEU A N 1
ATOM 666 C CA . LEU A 1 85 ? 0.097 2.559 0.982 1.00 89.31 85 LEU A CA 1
ATOM 667 C C . LEU A 1 85 ? 1.082 3.679 0.670 1.00 89.31 85 LEU A C 1
ATOM 669 O O . LEU A 1 85 ? 2.113 3.408 0.067 1.00 89.31 85 LEU A O 1
ATOM 673 N N . GLU A 1 86 ? 0.810 4.910 1.105 1.00 90.50 86 GLU A N 1
ATOM 674 C CA . GLU A 1 86 ? 1.741 6.022 0.917 1.00 90.50 86 GLU A CA 1
ATOM 675 C C . GLU A 1 86 ? 3.068 5.750 1.640 1.00 90.50 86 GLU A C 1
ATOM 677 O O . GLU A 1 86 ? 4.141 5.877 1.049 1.00 90.50 86 GLU A O 1
ATOM 682 N N . ARG A 1 87 ? 3.005 5.327 2.909 1.00 87.12 87 ARG A N 1
ATOM 683 C CA . ARG A 1 87 ? 4.190 5.091 3.745 1.00 87.12 87 ARG A CA 1
ATOM 684 C C . ARG A 1 87 ? 5.078 3.964 3.223 1.00 87.12 87 ARG A C 1
ATOM 686 O O . ARG A 1 87 ? 6.299 4.059 3.330 1.00 87.12 87 ARG A O 1
ATOM 693 N N . TYR A 1 88 ? 4.475 2.896 2.709 1.00 85.88 88 TYR A N 1
ATOM 694 C CA . TYR A 1 88 ? 5.187 1.699 2.260 1.00 85.88 88 TYR A CA 1
ATOM 695 C C . TYR A 1 88 ? 5.247 1.579 0.738 1.00 85.88 88 TYR A C 1
ATOM 697 O O . TYR A 1 88 ? 5.629 0.523 0.248 1.00 85.88 88 TYR A O 1
ATOM 705 N N . PHE A 1 89 ? 4.931 2.640 -0.008 1.00 89.12 89 PHE A N 1
ATOM 706 C CA . PHE A 1 89 ? 4.820 2.616 -1.468 1.00 89.12 89 PHE A CA 1
ATOM 707 C C . PHE A 1 89 ? 6.007 1.923 -2.148 1.00 89.12 89 PHE A C 1
ATOM 709 O O . PHE A 1 89 ? 5.825 0.924 -2.836 1.00 89.12 89 PHE A O 1
ATOM 716 N N . GLU A 1 90 ? 7.229 2.376 -1.854 1.00 85.69 90 GLU A N 1
ATOM 717 C CA . GLU A 1 90 ? 8.468 1.797 -2.396 1.00 85.69 90 GLU A CA 1
ATOM 718 C C . GLU A 1 90 ? 8.684 0.338 -1.971 1.00 85.69 90 GLU A C 1
ATOM 720 O O . GLU A 1 90 ? 9.282 -0.460 -2.684 1.00 85.69 90 GLU A O 1
ATOM 725 N N . THR A 1 91 ? 8.206 -0.038 -0.786 1.00 85.38 91 THR A N 1
ATOM 726 C CA . THR A 1 91 ? 8.268 -1.427 -0.311 1.00 85.38 91 THR A CA 1
ATOM 727 C C . THR A 1 91 ? 7.227 -2.298 -1.001 1.00 85.38 91 THR A C 1
ATOM 729 O O . THR A 1 91 ? 7.402 -3.507 -1.028 1.00 85.38 91 THR A O 1
ATOM 732 N N . ILE A 1 92 ? 6.150 -1.737 -1.540 1.00 87.31 92 ILE A N 1
ATOM 733 C CA . ILE A 1 92 ? 5.084 -2.505 -2.184 1.00 87.31 92 ILE A CA 1
ATOM 734 C C . ILE A 1 92 ? 5.366 -2.650 -3.680 1.00 87.31 92 ILE A C 1
ATOM 736 O O . ILE A 1 92 ? 5.354 -3.769 -4.169 1.00 87.31 92 ILE A O 1
ATOM 740 N N . CYS A 1 93 ? 5.703 -1.561 -4.379 1.00 87.81 93 CYS A N 1
ATOM 741 C CA . CYS A 1 93 ? 5.930 -1.553 -5.834 1.00 87.81 93 CYS A CA 1
ATOM 742 C C . CYS A 1 93 ? 7.173 -2.328 -6.299 1.00 87.81 93 CYS A C 1
ATOM 744 O O . CYS A 1 93 ? 7.439 -2.425 -7.487 1.00 87.81 93 CYS A O 1
ATOM 746 N N . ASN A 1 94 ? 7.995 -2.790 -5.359 1.00 83.00 94 ASN A N 1
ATOM 747 C CA . ASN A 1 94 ? 9.173 -3.600 -5.640 1.00 83.00 94 ASN A CA 1
ATOM 748 C C . ASN A 1 94 ? 8.964 -5.051 -5.164 1.00 83.00 94 ASN A C 1
ATOM 750 O O . ASN A 1 94 ? 9.942 -5.735 -4.859 1.00 83.00 94 ASN A O 1
ATOM 754 N N . LEU A 1 95 ? 7.734 -5.481 -4.836 1.00 83.19 95 LEU A N 1
ATOM 755 C CA . LEU A 1 95 ? 7.473 -6.847 -4.333 1.00 83.19 95 LEU A CA 1
ATOM 756 C C . LEU A 1 95 ? 7.654 -7.868 -5.435 1.00 83.19 95 LEU A C 1
ATOM 758 O O . LEU A 1 95 ? 8.181 -8.953 -5.186 1.00 83.19 95 LEU A O 1
ATOM 762 N N . VAL A 1 96 ? 7.237 -7.490 -6.631 1.00 82.50 96 VAL A N 1
ATOM 763 C CA . VAL A 1 96 ? 7.464 -8.237 -7.848 1.00 82.50 96 VAL A CA 1
ATOM 764 C C . VAL A 1 96 ? 8.551 -7.520 -8.634 1.00 82.50 96 VAL A C 1
ATOM 766 O O . VAL A 1 96 ? 8.571 -6.294 -8.722 1.00 82.50 96 VAL A O 1
ATOM 769 N N . ASP A 1 97 ? 9.489 -8.294 -9.168 1.00 67.88 97 ASP A N 1
ATOM 770 C CA . ASP A 1 97 ? 10.537 -7.788 -10.053 1.00 67.88 97 ASP A CA 1
ATOM 771 C C . ASP A 1 97 ? 9.930 -7.641 -11.462 1.00 67.88 97 ASP A C 1
ATOM 773 O O . ASP A 1 97 ? 10.131 -8.478 -12.344 1.00 67.88 97 ASP A O 1
ATOM 777 N N . ASP A 1 98 ? 9.067 -6.635 -11.622 1.00 66.50 98 ASP A N 1
ATOM 778 C CA . ASP A 1 98 ? 8.417 -6.298 -12.891 1.00 66.50 98 ASP A CA 1
ATOM 779 C C . ASP A 1 98 ? 9.344 -5.404 -13.745 1.00 66.50 98 ASP A C 1
ATOM 781 O O . ASP A 1 98 ? 10.158 -4.638 -13.222 1.00 66.50 98 ASP A O 1
ATOM 785 N N . GLU A 1 99 ? 9.249 -5.505 -15.081 1.00 57.03 99 GLU A N 1
ATOM 786 C CA . GLU A 1 99 ? 10.058 -4.681 -15.994 1.00 57.03 99 GLU A CA 1
ATOM 787 C C . GLU A 1 99 ? 9.888 -3.187 -15.656 1.00 57.03 99 GLU A C 1
ATOM 789 O O . GLU A 1 99 ? 8.751 -2.711 -15.566 1.00 57.03 99 GLU A O 1
ATOM 794 N N . PRO A 1 100 ? 10.985 -2.422 -15.489 1.00 56.19 100 PRO A N 1
ATOM 795 C CA . PRO A 1 100 ? 10.898 -1.030 -15.082 1.00 56.19 100 PRO A CA 1
ATOM 796 C C . PRO A 1 100 ? 10.180 -0.208 -16.155 1.00 56.19 100 PRO A C 1
ATOM 798 O O . PRO A 1 100 ? 10.720 0.078 -17.227 1.00 56.19 100 PRO A O 1
ATOM 801 N N . GLY A 1 101 ? 8.945 0.179 -15.844 1.00 64.50 101 GLY A N 1
ATOM 802 C CA . GLY A 1 101 ? 8.204 1.186 -16.584 1.00 64.50 101 GLY A CA 1
ATOM 803 C C . GLY A 1 101 ? 8.777 2.593 -16.366 1.00 64.50 101 GLY A C 1
ATOM 804 O O . GLY A 1 101 ? 9.640 2.805 -15.510 1.00 64.50 101 GLY A O 1
ATOM 805 N N . PRO A 1 102 ? 8.302 3.590 -17.132 1.00 66.88 102 PRO A N 1
ATOM 806 C CA . PRO A 1 102 ? 8.717 4.982 -16.955 1.00 66.88 102 PRO A CA 1
ATOM 807 C C . PRO A 1 102 ? 8.283 5.568 -15.602 1.00 66.88 102 PRO A C 1
ATOM 809 O O . PRO A 1 102 ? 8.945 6.477 -15.104 1.00 66.88 102 PRO A O 1
ATOM 812 N N . ASP A 1 103 ? 7.209 5.039 -15.012 1.00 75.31 103 ASP A N 1
ATOM 813 C CA . ASP A 1 103 ? 6.665 5.465 -13.727 1.00 75.31 103 ASP A CA 1
ATOM 814 C C . ASP A 1 103 ? 6.601 4.281 -12.753 1.00 75.31 103 ASP A C 1
ATOM 816 O O . ASP A 1 103 ? 6.186 3.178 -13.110 1.00 75.31 103 ASP A O 1
ATOM 820 N N . THR A 1 104 ? 7.010 4.515 -11.504 1.00 85.56 104 THR A N 1
ATOM 821 C CA . THR A 1 104 ? 6.887 3.530 -10.425 1.00 85.56 104 THR A CA 1
ATOM 822 C C . THR A 1 104 ? 5.436 3.465 -9.959 1.00 85.56 104 THR A C 1
ATOM 824 O O . THR A 1 104 ? 4.880 4.471 -9.505 1.00 85.56 104 THR A O 1
ATOM 827 N N . VAL A 1 105 ? 4.839 2.280 -10.042 1.00 90.75 105 VAL A N 1
ATOM 828 C CA . VAL A 1 105 ? 3.435 2.015 -9.708 1.00 90.75 105 VAL A CA 1
ATOM 829 C C . VAL A 1 105 ? 3.325 0.742 -8.880 1.00 90.75 105 VAL A C 1
ATOM 831 O O . VAL A 1 105 ? 4.163 -0.144 -8.994 1.00 90.75 105 VAL A O 1
ATOM 834 N N . ILE A 1 106 ? 2.291 0.646 -8.046 1.00 91.06 106 ILE A N 1
ATOM 835 C CA . ILE A 1 106 ? 1.896 -0.621 -7.427 1.00 91.06 106 ILE A CA 1
ATOM 836 C C . ILE A 1 106 ? 1.076 -1.389 -8.462 1.00 91.06 106 ILE A C 1
ATOM 838 O O . ILE A 1 106 ? -0.027 -0.960 -8.823 1.00 91.06 106 ILE A O 1
ATOM 842 N N . SER A 1 107 ? 1.610 -2.512 -8.937 1.00 90.94 107 SER A N 1
ATOM 843 C CA . SER A 1 107 ? 0.953 -3.353 -9.930 1.00 90.94 107 SER A CA 1
ATOM 844 C C . SER A 1 107 ? -0.137 -4.223 -9.296 1.00 90.94 107 SER A C 1
ATOM 846 O O . SER A 1 107 ? -0.216 -4.418 -8.079 1.00 90.94 107 SER A O 1
ATOM 848 N N . HIS A 1 108 ? -1.008 -4.791 -10.130 1.00 89.25 108 HIS A N 1
ATOM 849 C CA . HIS A 1 108 ? -1.986 -5.773 -9.657 1.00 89.25 108 HIS A CA 1
ATOM 850 C C . HIS A 1 108 ? -1.303 -7.015 -9.060 1.00 89.25 108 HIS A C 1
ATOM 852 O O . HIS A 1 108 ? -1.834 -7.622 -8.128 1.00 89.25 108 HIS A O 1
ATOM 858 N N . MET A 1 109 ? -0.123 -7.376 -9.576 1.00 88.44 109 MET A N 1
ATOM 859 C CA . MET A 1 109 ? 0.658 -8.499 -9.067 1.00 88.44 109 MET A CA 1
ATOM 860 C C . MET A 1 109 ? 1.268 -8.170 -7.702 1.00 88.44 109 MET A C 1
ATOM 862 O O . MET A 1 109 ? 1.174 -8.999 -6.799 1.00 88.44 109 MET A O 1
ATOM 866 N N . ASP A 1 110 ? 1.786 -6.951 -7.506 1.00 88.75 110 ASP A N 1
ATOM 867 C CA . ASP A 1 110 ? 2.276 -6.498 -6.196 1.00 88.75 110 ASP A CA 1
ATOM 868 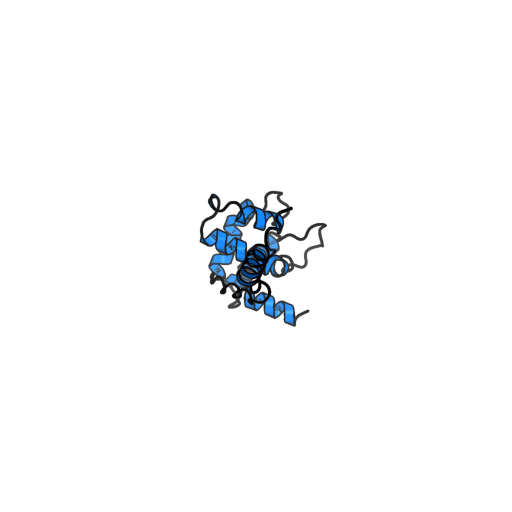C C . ASP A 1 110 ? 1.196 -6.625 -5.122 1.00 88.75 110 ASP A C 1
ATOM 870 O O . ASP A 1 110 ? 1.463 -7.093 -4.017 1.00 88.75 110 ASP A O 1
ATOM 874 N N . VAL A 1 111 ? -0.048 -6.261 -5.450 1.00 88.50 111 VAL A N 1
ATOM 875 C CA . VAL A 1 111 ? -1.174 -6.384 -4.516 1.00 88.50 111 VAL A CA 1
ATOM 876 C C . VAL A 1 111 ? -1.510 -7.835 -4.214 1.00 88.50 111 VAL A C 1
ATOM 878 O O . VAL A 1 111 ? -1.781 -8.156 -3.060 1.00 88.50 111 VAL A O 1
ATOM 881 N N . GLN A 1 112 ? -1.473 -8.722 -5.207 1.00 88.56 112 GLN A N 1
ATOM 882 C CA . GLN A 1 112 ? -1.703 -10.149 -4.977 1.00 88.56 112 GLN A CA 1
ATOM 883 C C . GLN A 1 112 ? -0.606 -10.767 -4.105 1.00 88.56 112 GLN A C 1
ATOM 885 O O . GLN A 1 112 ? -0.918 -11.510 -3.174 1.00 88.56 112 GLN A O 1
ATOM 890 N N . VAL A 1 113 ? 0.661 -10.432 -4.361 1.00 87.69 113 VAL A N 1
ATOM 891 C CA . VAL A 1 113 ? 1.796 -10.904 -3.558 1.00 87.69 113 VAL A CA 1
ATOM 892 C C . VAL A 1 113 ? 1.722 -10.348 -2.142 1.00 87.69 113 VAL A C 1
ATOM 894 O O . VAL A 1 113 ? 1.865 -11.106 -1.184 1.00 87.69 113 VAL A O 1
ATOM 897 N N . LEU A 1 114 ? 1.430 -9.054 -1.989 1.00 87.31 114 LEU A N 1
ATOM 898 C CA . LEU A 1 114 ? 1.234 -8.434 -0.683 1.00 87.31 114 LEU A CA 1
ATOM 899 C C . LEU A 1 114 ? 0.073 -9.085 0.074 1.00 87.31 114 LEU A C 1
ATOM 901 O O . LEU A 1 114 ? 0.217 -9.378 1.255 1.00 87.31 114 LEU A O 1
ATOM 905 N N . ALA A 1 115 ? -1.053 -9.347 -0.591 1.00 87.19 115 ALA A N 1
ATOM 906 C CA . ALA A 1 115 ? -2.206 -9.998 0.022 1.00 87.19 115 ALA A CA 1
ATOM 907 C C . ALA A 1 115 ? -1.859 -11.410 0.509 1.00 87.19 115 ALA A C 1
ATOM 909 O O . ALA A 1 115 ? -2.086 -11.721 1.674 1.00 87.19 115 ALA A O 1
ATOM 910 N N . GLN A 1 116 ? -1.218 -12.232 -0.329 1.00 85.12 116 GLN A N 1
ATOM 911 C CA . GLN A 1 116 ? -0.761 -13.563 0.082 1.00 85.12 116 GLN A CA 1
ATOM 912 C C . GLN A 1 116 ? 0.240 -13.496 1.234 1.00 85.12 116 GLN A C 1
ATOM 914 O O . GLN A 1 116 ? 0.177 -14.307 2.159 1.00 85.12 116 GLN A O 1
ATOM 919 N N . PHE A 1 117 ? 1.154 -12.526 1.200 1.00 84.25 117 PHE A N 1
ATOM 920 C CA . PHE A 1 117 ? 2.115 -12.319 2.271 1.00 84.25 117 PHE A CA 1
ATOM 921 C C . PHE A 1 117 ? 1.405 -11.959 3.578 1.00 84.25 117 PHE A C 1
ATOM 923 O O . PHE A 1 117 ? 1.655 -12.592 4.593 1.00 84.25 117 PHE A O 1
ATOM 930 N N . LEU A 1 118 ? 0.480 -11.004 3.574 1.00 84.44 118 LEU A N 1
ATOM 931 C CA . LEU A 1 118 ? -0.227 -10.571 4.780 1.00 84.44 118 LEU A CA 1
ATOM 932 C C . LEU A 1 118 ? -1.226 -11.612 5.311 1.00 84.44 118 LEU A C 1
ATOM 934 O O . LEU A 1 118 ? -1.482 -11.654 6.512 1.00 84.44 118 LEU A O 1
ATOM 938 N N . GLU A 1 119 ? -1.793 -12.449 4.441 1.00 82.50 119 GLU A N 1
ATOM 939 C CA . GLU A 1 119 ? -2.732 -13.506 4.832 1.00 82.50 119 GLU A CA 1
ATOM 940 C C . GLU A 1 119 ? -2.039 -14.764 5.369 1.00 82.50 119 GLU A C 1
ATOM 942 O O . GLU A 1 119 ? -2.577 -15.438 6.252 1.00 82.50 119 GLU A O 1
ATOM 947 N N . HIS A 1 120 ? -0.870 -15.114 4.827 1.00 78.62 120 HIS A N 1
ATOM 948 C CA . HIS A 1 120 ? -0.220 -16.399 5.102 1.00 78.62 120 HIS A CA 1
ATOM 949 C C . HIS A 1 120 ? 1.111 -16.288 5.832 1.00 78.62 120 HIS A C 1
ATOM 951 O O . HIS A 1 120 ? 1.554 -17.265 6.439 1.00 78.62 120 HIS A O 1
ATOM 957 N N . SER A 1 121 ? 1.752 -15.123 5.807 1.00 65.50 121 SER A N 1
ATOM 958 C CA . SER A 1 121 ? 2.884 -14.850 6.678 1.00 65.50 121 SER A CA 1
ATOM 959 C C . SER A 1 121 ? 2.369 -14.206 7.962 1.00 65.50 121 SER A C 1
ATOM 961 O O . SER A 1 121 ? 1.502 -13.340 7.955 1.00 65.50 121 SER A O 1
ATOM 963 N N . SER A 1 122 ? 2.930 -14.597 9.099 1.00 67.31 122 SER A N 1
ATOM 964 C CA . SER A 1 122 ? 2.715 -13.896 10.368 1.00 67.31 122 SER A CA 1
ATOM 965 C C . SER A 1 122 ? 3.503 -12.577 10.442 1.00 67.31 122 SER A C 1
ATOM 967 O O . SER A 1 122 ? 3.857 -12.146 11.539 1.00 67.31 122 SER A O 1
ATOM 969 N N . LEU A 1 123 ? 3.856 -11.989 9.291 1.00 67.88 123 LEU A N 1
ATOM 970 C CA . LEU A 1 123 ? 4.681 -10.794 9.184 1.00 67.88 123 LEU A CA 1
ATOM 971 C C . LEU A 1 123 ? 3.815 -9.581 8.842 1.00 67.88 123 LEU A C 1
ATOM 973 O O . LEU A 1 123 ? 2.995 -9.612 7.926 1.00 67.88 123 LEU A O 1
ATOM 977 N N . THR A 1 124 ? 4.024 -8.489 9.570 1.00 76.44 124 THR A N 1
ATOM 978 C CA . THR A 1 124 ? 3.399 -7.199 9.272 1.00 76.44 124 THR A CA 1
ATOM 979 C C . THR A 1 124 ? 4.143 -6.474 8.150 1.00 76.44 124 THR A C 1
ATOM 981 O O . THR A 1 124 ? 5.283 -6.807 7.808 1.00 76.44 124 THR A O 1
ATOM 984 N N . ILE A 1 125 ? 3.528 -5.431 7.590 1.00 72.31 125 ILE A N 1
ATOM 985 C CA . ILE A 1 125 ? 4.173 -4.608 6.561 1.00 72.31 125 ILE A CA 1
ATOM 986 C C . ILE A 1 125 ? 5.429 -3.888 7.089 1.00 72.31 125 ILE A C 1
ATOM 988 O O . ILE A 1 125 ? 6.397 -3.726 6.347 1.00 72.31 125 ILE A O 1
ATOM 992 N N . GLU A 1 126 ? 5.477 -3.536 8.384 1.00 77.06 126 GLU A N 1
ATOM 993 C CA . GLU A 1 126 ? 6.701 -3.033 9.023 1.00 77.06 126 GLU A CA 1
ATOM 994 C C . GLU A 1 126 ? 7.830 -4.067 8.974 1.00 77.06 126 GLU A C 1
ATOM 996 O O . GLU A 1 126 ? 8.973 -3.736 8.659 1.00 77.06 126 GLU A O 1
ATOM 1001 N N . GLN A 1 127 ? 7.514 -5.326 9.283 1.00 75.69 127 GLN A N 1
ATOM 1002 C CA . GLN A 1 127 ? 8.497 -6.407 9.309 1.00 75.69 127 GLN A CA 1
ATOM 1003 C C . GLN A 1 127 ? 8.995 -6.743 7.902 1.00 75.69 127 GLN A C 1
ATOM 1005 O O . GLN A 1 127 ? 10.177 -7.031 7.726 1.00 75.69 127 GLN A O 1
ATOM 1010 N N . LEU A 1 128 ? 8.123 -6.643 6.896 1.00 72.12 128 LEU A N 1
ATOM 1011 C CA . LEU A 1 128 ? 8.497 -6.770 5.489 1.00 72.12 128 LEU A CA 1
ATOM 1012 C C . LEU A 1 128 ? 9.465 -5.658 5.053 1.00 72.12 128 LEU A C 1
ATOM 1014 O O . LEU A 1 128 ? 10.462 -5.938 4.385 1.00 72.12 128 LEU A O 1
ATOM 1018 N N . GLN A 1 129 ? 9.210 -4.408 5.456 1.00 76.62 129 GLN A N 1
ATOM 1019 C CA . GLN A 1 129 ? 10.121 -3.293 5.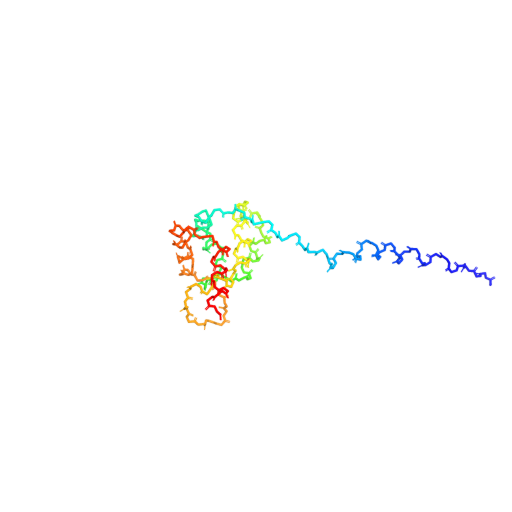181 1.00 76.62 129 GLN A CA 1
ATOM 1020 C C . GLN A 1 129 ? 11.495 -3.520 5.824 1.00 76.62 129 GLN A C 1
ATOM 1022 O O . GLN A 1 129 ? 12.522 -3.311 5.178 1.00 76.62 129 GLN A O 1
ATOM 1027 N N . GLU A 1 130 ? 11.527 -3.960 7.082 1.00 76.31 130 GLU A N 1
ATOM 1028 C CA . GLU A 1 130 ? 12.781 -4.225 7.789 1.00 76.31 130 GLU A CA 1
ATOM 1029 C C . GLU A 1 130 ? 13.555 -5.389 7.155 1.00 76.31 130 GLU A C 1
ATOM 1031 O O . GLU A 1 130 ? 14.766 -5.300 6.964 1.00 76.31 130 GLU A O 1
ATOM 1036 N N . TRP A 1 131 ? 12.858 -6.450 6.737 1.00 69.00 131 TRP A N 1
ATOM 1037 C CA . TRP A 1 131 ? 13.474 -7.567 6.023 1.00 69.00 131 TRP A CA 1
ATOM 1038 C C . TRP A 1 131 ? 14.132 -7.123 4.712 1.00 69.00 131 TRP A C 1
ATOM 1040 O O . TRP A 1 131 ? 15.276 -7.492 4.453 1.00 69.00 131 TRP A O 1
ATOM 1050 N N . ARG A 1 132 ? 13.472 -6.256 3.930 1.00 67.19 132 ARG A N 1
ATOM 1051 C CA . ARG A 1 132 ? 14.083 -5.666 2.727 1.00 67.19 132 ARG A CA 1
ATOM 1052 C C . ARG A 1 132 ? 15.328 -4.845 3.030 1.00 67.19 132 ARG A C 1
ATOM 1054 O O . ARG A 1 132 ? 16.301 -4.961 2.297 1.00 67.19 132 ARG A O 1
ATOM 1061 N N . ARG A 1 133 ? 15.311 -4.014 4.079 1.00 71.75 133 ARG A N 1
ATOM 1062 C CA . ARG A 1 133 ? 16.483 -3.200 4.451 1.00 71.75 133 ARG A CA 1
ATOM 1063 C C . ARG A 1 133 ? 17.702 -4.052 4.785 1.00 71.75 133 ARG A C 1
ATOM 1065 O O . ARG A 1 133 ? 18.814 -3.594 4.576 1.00 71.75 133 ARG A O 1
ATOM 1072 N N . MET A 1 134 ? 17.492 -5.251 5.326 1.00 66.81 134 MET A N 1
ATOM 1073 C CA . MET A 1 134 ? 18.571 -6.191 5.634 1.00 66.81 134 MET A CA 1
ATOM 1074 C C . MET A 1 134 ? 19.029 -7.013 4.421 1.00 66.81 134 MET A C 1
ATOM 1076 O O . MET A 1 134 ? 20.130 -7.556 4.447 1.00 66.81 134 MET A O 1
ATOM 1080 N N . ALA A 1 135 ? 18.174 -7.164 3.406 1.00 59.47 135 ALA A N 1
ATOM 1081 C CA . ALA A 1 135 ? 18.442 -7.961 2.209 1.00 59.47 135 ALA A CA 1
ATOM 1082 C C . ALA A 1 135 ? 19.071 -7.159 1.050 1.00 59.47 135 ALA A C 1
ATOM 1084 O O . ALA A 1 135 ? 19.512 -7.774 0.078 1.00 59.47 135 ALA A O 1
ATOM 1085 N N . GLY A 1 136 ? 19.098 -5.823 1.145 1.00 50.94 136 GLY A N 1
ATOM 1086 C CA . GLY A 1 136 ? 19.794 -4.909 0.226 1.00 50.94 136 GLY A CA 1
ATOM 1087 C C . GLY A 1 136 ? 21.133 -4.436 0.774 1.00 50.94 136 GLY A C 1
ATOM 1088 O O . GLY A 1 136 ? 22.022 -4.158 -0.059 1.00 50.94 136 GLY A O 1
#

Foldseek 3Di:
DDDDDPPPPPPVVVVVCVVPVCPVPDPPPPPDPLPDQLLLLLVLCVVCFVVQCPPVAAHALVSLVVVLVVCVVDDPSNNSSSVVCNVCVVLQLPLDVDDDDPGRHRDPVSSVSSNCCSVPPPDDSVRSVVVVVVVD

Secondary structure (DSSP, 8-state):
--PPPTTSSSHHHHHHHHHHTTSSSS-----------HHHHHHHHHHHHHHH-SSSS-EEHHHHHHHHT-GGGS-HHHHHHHHHHHHHHHHHTTSS-----SS-EE-HHHHHHHHHHHHHSS--HHHHHHHHHHH-